Protein AF-A0A4Q0IFR8-F1 (afdb_monomer_lite)

Structure (mmCIF, N/CA/C/O backbone):
data_AF-A0A4Q0IFR8-F1
#
_entry.id   AF-A0A4Q0IFR8-F1
#
loop_
_atom_site.group_PDB
_atom_site.id
_atom_site.type_symbol
_atom_site.label_atom_id
_atom_site.label_alt_id
_atom_site.label_comp_id
_atom_site.label_asym_id
_atom_site.label_entity_id
_atom_site.label_seq_id
_atom_site.pdbx_PDB_ins_code
_atom_site.Cartn_x
_atom_site.Cartn_y
_atom_site.Cartn_z
_atom_site.occupancy
_atom_site.B_iso_or_equiv
_atom_site.auth_seq_id
_atom_site.auth_comp_id
_atom_site.auth_asym_id
_atom_site.auth_atom_id
_atom_site.pdbx_PDB_model_num
ATOM 1 N N . MET A 1 1 ? 0.069 -16.199 46.128 1.00 36.59 1 MET A N 1
ATOM 2 C CA . MET A 1 1 ? -1.003 -16.172 45.113 1.00 36.59 1 MET A CA 1
ATOM 3 C C . MET A 1 1 ? -0.794 -14.918 44.272 1.00 36.59 1 MET A C 1
ATOM 5 O O . MET A 1 1 ? -1.135 -13.836 44.729 1.00 36.59 1 MET A O 1
ATOM 9 N N . LEU A 1 2 ? -0.105 -15.028 43.135 1.00 32.72 2 LEU A N 1
ATOM 10 C CA . LEU A 1 2 ? 0.100 -13.907 42.211 1.00 32.72 2 LEU A CA 1
ATOM 11 C C . LEU A 1 2 ? -1.163 -13.784 41.352 1.00 32.72 2 LEU A C 1
ATOM 13 O O . LEU A 1 2 ? -1.438 -14.667 40.545 1.00 32.72 2 LEU A O 1
ATOM 17 N N . TYR A 1 3 ? -1.950 -12.731 41.569 1.00 38.19 3 TYR A N 1
ATOM 18 C CA . TYR A 1 3 ? -3.030 -12.360 40.660 1.00 38.19 3 TYR A CA 1
ATOM 19 C C . TYR A 1 3 ? -2.395 -11.755 39.408 1.00 38.19 3 TYR A C 1
ATOM 21 O O . TYR A 1 3 ? -1.939 -10.614 39.431 1.00 38.19 3 TYR A O 1
ATOM 29 N N . PHE A 1 4 ? -2.338 -12.523 38.322 1.00 44.69 4 PHE A N 1
ATOM 30 C CA . PHE A 1 4 ? -2.182 -11.928 37.001 1.00 44.69 4 PHE A CA 1
ATOM 31 C C . PHE A 1 4 ? -3.478 -11.180 36.676 1.00 44.69 4 PHE A C 1
ATOM 33 O O . PHE A 1 4 ? -4.570 -11.745 36.699 1.00 44.69 4 PHE A O 1
ATOM 40 N N . CYS A 1 5 ? -3.347 -9.879 36.449 1.00 49.09 5 CYS A N 1
ATOM 41 C CA . CYS A 1 5 ? -4.421 -8.986 36.053 1.00 49.09 5 CYS A CA 1
ATOM 42 C C . CYS A 1 5 ? -4.740 -9.216 34.565 1.00 49.09 5 CYS A C 1
ATOM 44 O O . CYS A 1 5 ? -4.175 -8.550 33.705 1.00 49.09 5 CYS A O 1
ATOM 46 N N . PHE A 1 6 ? -5.617 -10.172 34.254 1.00 56.06 6 PHE A N 1
ATOM 47 C CA . PHE A 1 6 ? -6.198 -10.354 32.914 1.00 56.06 6 PHE A CA 1
ATOM 48 C C . PHE A 1 6 ? -7.409 -9.418 32.719 1.00 56.06 6 PHE A C 1
ATOM 50 O O . PHE A 1 6 ? -8.533 -9.864 32.527 1.00 56.06 6 PHE A O 1
ATOM 57 N N . GLN A 1 7 ? -7.229 -8.104 32.900 1.00 67.69 7 GLN A N 1
ATOM 58 C CA . GLN A 1 7 ? -8.340 -7.135 32.806 1.00 67.69 7 GLN A CA 1
ATOM 59 C C . GLN A 1 7 ? -8.521 -6.550 31.396 1.00 67.69 7 GLN A C 1
ATOM 61 O O . GLN A 1 7 ? -9.572 -5.980 31.117 1.00 67.69 7 GLN A O 1
ATOM 66 N N . ALA A 1 8 ? -7.529 -6.687 30.514 1.00 81.12 8 ALA A N 1
ATOM 67 C CA . ALA A 1 8 ? -7.643 -6.303 29.115 1.00 81.12 8 ALA A CA 1
ATOM 68 C C . ALA A 1 8 ? -6.654 -7.099 28.261 1.00 81.12 8 ALA A C 1
ATOM 70 O O . ALA A 1 8 ? -5.481 -7.226 28.614 1.00 81.12 8 ALA A O 1
ATOM 71 N N . GLU A 1 9 ? -7.127 -7.592 27.126 1.00 85.81 9 GLU A N 1
ATOM 72 C CA . GLU A 1 9 ? -6.347 -8.352 26.159 1.00 85.81 9 GLU A CA 1
ATOM 73 C C . GLU A 1 9 ? -6.569 -7.782 24.759 1.00 85.81 9 GLU A C 1
ATOM 75 O O . GLU A 1 9 ? -7.646 -7.297 24.409 1.00 85.81 9 GLU A O 1
ATOM 80 N N . GLY A 1 10 ? -5.518 -7.811 23.948 1.00 87.38 10 GLY A N 1
ATOM 81 C CA . GLY A 1 10 ? -5.557 -7.380 22.561 1.00 87.38 10 GLY A CA 1
ATOM 82 C C . GLY A 1 10 ? -4.652 -8.264 21.721 1.00 87.38 10 GLY A C 1
ATOM 83 O O . GLY A 1 10 ? -3.609 -8.715 22.194 1.00 87.38 10 GLY A O 1
ATOM 84 N N . GLY A 1 11 ? -5.042 -8.520 20.479 1.00 90.62 11 GLY A N 1
ATOM 85 C CA . GLY A 1 11 ? -4.270 -9.373 19.588 1.00 90.62 11 GLY A CA 1
ATOM 86 C C . GLY A 1 11 ? -4.694 -9.266 18.133 1.00 90.62 11 GLY A C 1
ATOM 87 O O . GLY A 1 11 ? -5.692 -8.632 17.790 1.00 90.62 11 GLY A O 1
ATOM 88 N N . ILE A 1 12 ? -3.909 -9.911 17.277 1.00 92.81 12 ILE A N 1
ATOM 89 C CA . ILE A 1 12 ? -4.206 -10.074 15.858 1.00 92.81 12 ILE A CA 1
ATOM 90 C C . ILE A 1 12 ? -4.583 -11.534 15.638 1.00 92.81 12 ILE A C 1
ATOM 92 O O . ILE A 1 12 ? -3.885 -12.432 16.107 1.00 92.81 12 ILE A O 1
ATOM 96 N N . ARG A 1 13 ? -5.685 -11.762 14.928 1.00 95.19 13 ARG A N 1
ATOM 97 C CA . ARG A 1 13 ? -6.104 -13.086 14.477 1.00 95.19 13 ARG A CA 1
ATOM 98 C C . ARG A 1 13 ? -6.105 -13.120 12.960 1.00 95.19 13 ARG A C 1
ATOM 100 O O . ARG A 1 13 ? -6.830 -12.352 12.331 1.00 95.19 13 ARG A O 1
ATOM 107 N N . ASP A 1 14 ? -5.339 -14.037 12.393 1.00 94.06 14 ASP A N 1
ATOM 108 C CA . ASP A 1 14 ? -5.286 -14.287 10.961 1.00 94.06 14 ASP A CA 1
ATOM 109 C C . ASP A 1 14 ? -6.026 -15.575 10.567 1.00 94.06 14 ASP A C 1
ATOM 111 O O . ASP A 1 14 ? -6.121 -16.539 11.329 1.00 94.06 14 ASP A O 1
ATOM 115 N N . MET A 1 15 ? -6.601 -15.581 9.364 1.00 96.06 15 MET A N 1
ATOM 116 C CA . MET A 1 15 ? -7.214 -16.761 8.759 1.00 96.06 15 MET A CA 1
ATOM 117 C C . MET A 1 15 ? -6.944 -16.773 7.256 1.00 96.06 15 MET A C 1
ATOM 119 O O . MET A 1 15 ? -7.304 -15.831 6.547 1.00 96.06 15 MET A O 1
ATOM 123 N N . LEU A 1 16 ? -6.388 -17.882 6.768 1.00 95.50 16 LEU A N 1
ATOM 124 C CA . LEU A 1 16 ? -6.193 -18.160 5.348 1.00 95.50 16 LEU A CA 1
ATOM 125 C C . LEU A 1 16 ? -7.098 -19.332 4.926 1.00 95.50 16 LEU A C 1
ATOM 127 O O . LEU A 1 16 ? -6.828 -20.472 5.309 1.00 95.50 16 LEU A O 1
ATOM 131 N N . PRO A 1 17 ? -8.181 -19.081 4.170 1.00 93.88 17 PRO A N 1
ATOM 132 C CA . PRO A 1 17 ? -9.006 -20.150 3.615 1.00 93.88 17 PRO A CA 1
ATOM 133 C C . PRO A 1 17 ? -8.204 -21.042 2.655 1.00 93.88 17 PRO A C 1
ATOM 135 O O . PRO A 1 17 ? -7.362 -20.540 1.907 1.00 93.88 17 PRO A O 1
ATOM 138 N N . SER A 1 18 ? -8.494 -22.349 2.629 1.00 90.38 18 SER A N 1
ATOM 139 C CA . SER A 1 18 ? -7.968 -23.248 1.595 1.00 90.38 18 SER A CA 1
ATOM 140 C C . SER A 1 18 ? -8.469 -22.770 0.229 1.00 90.38 18 SER A C 1
ATOM 142 O O . SER A 1 18 ? -9.673 -22.594 0.064 1.00 90.38 18 SER A O 1
ATOM 144 N N . ASP A 1 19 ? -7.558 -22.538 -0.715 1.00 93.06 19 ASP A N 1
ATOM 145 C CA . ASP A 1 19 ? -7.823 -22.029 -2.075 1.00 93.06 19 ASP A CA 1
ATOM 146 C C . ASP A 1 19 ? -8.147 -20.526 -2.190 1.00 93.06 19 ASP A C 1
ATOM 148 O O . ASP A 1 19 ? -8.874 -20.094 -3.085 1.00 93.06 19 ASP A O 1
ATOM 152 N N . SER A 1 20 ? -7.568 -19.696 -1.319 1.00 93.62 20 SER A N 1
ATOM 153 C CA . SER A 1 20 ? -7.666 -18.234 -1.406 1.00 93.62 20 SER A CA 1
ATOM 154 C C . SER A 1 20 ? -6.294 -17.556 -1.365 1.00 93.62 20 SER A C 1
ATOM 156 O O . SER A 1 20 ? -5.383 -18.017 -0.684 1.00 93.62 20 SER A O 1
ATOM 158 N N . TYR A 1 21 ? -6.165 -16.415 -2.050 1.00 93.94 21 TYR A N 1
ATOM 159 C CA . TYR A 1 21 ? -5.037 -15.482 -1.892 1.00 93.94 21 TYR A CA 1
ATOM 160 C C . TYR A 1 21 ? -5.315 -14.387 -0.848 1.00 93.94 21 TYR A C 1
ATOM 162 O O . TYR A 1 21 ? -4.466 -13.534 -0.600 1.00 93.94 21 TYR A O 1
ATOM 170 N N . LEU A 1 22 ? -6.511 -14.389 -0.250 1.00 94.75 22 LEU A N 1
ATOM 171 C CA . LEU A 1 22 ? -6.924 -13.421 0.760 1.00 94.75 22 LEU A CA 1
ATOM 172 C C . LEU A 1 22 ? -6.644 -13.962 2.159 1.00 94.75 22 LEU A C 1
ATOM 174 O O . LEU A 1 22 ? -7.225 -14.969 2.572 1.00 94.75 22 LEU A O 1
ATOM 178 N N . VAL A 1 23 ? -5.805 -13.240 2.897 1.00 94.69 23 VAL A N 1
ATOM 179 C CA . VAL A 1 23 ? -5.615 -13.428 4.335 1.00 94.69 23 VAL A CA 1
ATOM 180 C C . VAL A 1 23 ? -6.560 -12.478 5.061 1.00 94.69 23 VAL A C 1
ATOM 182 O O . VAL A 1 23 ? -6.468 -11.260 4.907 1.00 94.69 23 VAL A O 1
ATOM 185 N N . ASN A 1 24 ? -7.471 -13.025 5.861 1.00 94.75 24 ASN A N 1
ATOM 186 C CA . ASN A 1 24 ? -8.292 -12.217 6.754 1.00 94.75 24 ASN A CA 1
ATOM 187 C C . ASN A 1 24 ? -7.484 -11.889 8.002 1.00 94.75 24 ASN A C 1
ATOM 189 O O . ASN A 1 24 ? -6.964 -12.802 8.635 1.00 94.75 24 ASN A O 1
ATOM 193 N N . ILE A 1 25 ? -7.420 -10.610 8.360 1.00 93.69 25 ILE A N 1
ATOM 194 C CA . ILE A 1 25 ? -6.763 -10.129 9.574 1.00 93.69 25 ILE A CA 1
ATOM 195 C C . ILE A 1 25 ? -7.812 -9.396 10.407 1.00 93.69 25 ILE A C 1
ATOM 197 O O . ILE A 1 25 ? -8.393 -8.409 9.953 1.00 93.69 25 ILE A O 1
ATOM 201 N N . ASP A 1 26 ? -8.050 -9.883 11.620 1.00 93.94 26 ASP A N 1
ATOM 202 C CA . ASP A 1 26 ? -8.915 -9.242 12.604 1.00 93.94 26 ASP A CA 1
ATOM 203 C C . ASP A 1 26 ? -8.066 -8.710 13.768 1.00 93.94 26 ASP A C 1
ATOM 205 O O . ASP A 1 26 ? -7.233 -9.430 14.324 1.00 93.94 26 ASP A O 1
ATOM 209 N N . VAL A 1 27 ? -8.314 -7.464 14.178 1.00 89.88 27 VAL A N 1
ATOM 210 C CA . VAL A 1 27 ? -7.823 -6.932 15.457 1.00 89.88 27 VAL A CA 1
ATOM 211 C C . VAL A 1 27 ? -8.862 -7.261 16.522 1.00 89.88 27 VAL A C 1
ATOM 213 O O . VAL A 1 27 ? -10.006 -6.814 16.440 1.00 89.88 27 VAL A O 1
ATOM 216 N N . VAL A 1 28 ? -8.477 -8.076 17.500 1.00 92.12 28 VAL A N 1
ATOM 217 C CA . VAL A 1 28 ? -9.346 -8.542 18.585 1.00 92.12 28 VAL A CA 1
ATOM 218 C C . VAL A 1 28 ? -8.979 -7.788 19.853 1.00 92.12 28 VAL A C 1
ATOM 220 O O . VAL A 1 28 ? -7.801 -7.664 20.182 1.00 92.12 28 VAL A O 1
ATOM 223 N N . GLN A 1 29 ? -9.984 -7.271 20.553 1.00 88.50 29 GLN A N 1
ATOM 224 C CA . GLN A 1 29 ? -9.819 -6.535 21.802 1.00 88.50 29 GLN A CA 1
ATOM 225 C C . GLN A 1 29 ? -10.877 -6.995 22.806 1.00 88.50 29 GLN A C 1
ATOM 227 O O . GLN A 1 29 ? -12.059 -7.067 22.473 1.00 88.50 29 GLN A O 1
ATOM 232 N N . GLU A 1 30 ? -10.455 -7.264 24.036 1.00 90.75 30 GLU A N 1
ATOM 233 C CA . GLU A 1 30 ? -11.315 -7.597 25.168 1.00 90.75 30 GLU A CA 1
ATOM 234 C C . GLU A 1 30 ? -10.915 -6.727 26.364 1.00 90.75 30 GLU A C 1
ATOM 236 O O . GLU A 1 30 ? -9.735 -6.584 26.667 1.00 90.75 30 GLU A O 1
ATOM 241 N N . GLY A 1 31 ? -11.877 -6.070 27.017 1.00 89.25 31 GLY A N 1
ATOM 242 C CA . GLY A 1 31 ? -11.612 -5.220 28.191 1.00 89.25 31 GLY A CA 1
ATOM 243 C C . GLY A 1 31 ? -10.833 -3.921 27.919 1.00 89.25 31 GLY A C 1
ATOM 244 O O . GLY A 1 31 ? -10.567 -3.153 28.843 1.00 89.25 31 GLY A O 1
ATOM 245 N N . MET A 1 32 ? -10.497 -3.626 26.660 1.00 87.62 32 MET A N 1
ATOM 246 C CA . MET A 1 32 ? -9.626 -2.507 26.288 1.00 87.62 32 MET A CA 1
ATOM 247 C C . MET A 1 32 ? -10.201 -1.122 26.623 1.00 87.62 32 MET A C 1
ATOM 249 O O . MET A 1 32 ? -9.445 -0.174 26.808 1.00 87.62 32 MET A O 1
ATOM 253 N N . GLN A 1 33 ? -11.519 -1.002 26.801 1.00 84.75 33 GLN A N 1
ATOM 254 C CA . GLN A 1 33 ? -12.194 0.217 27.265 1.00 84.75 33 GLN A CA 1
ATOM 255 C C . GLN A 1 33 ? -11.757 0.682 28.666 1.00 84.75 33 GLN A C 1
ATOM 257 O O . GLN A 1 33 ? -12.000 1.829 29.033 1.00 84.75 33 GLN A O 1
ATOM 262 N N . ALA A 1 34 ? -11.134 -0.194 29.465 1.00 87.25 34 ALA A N 1
ATOM 263 C CA . ALA A 1 34 ? -10.544 0.179 30.751 1.00 87.25 34 ALA A CA 1
ATOM 264 C C . ALA A 1 34 ? -9.197 0.914 30.597 1.00 87.25 34 ALA A C 1
ATOM 266 O O . ALA A 1 34 ? -8.719 1.520 31.554 1.00 87.25 34 ALA A O 1
ATOM 267 N N . ILE A 1 35 ? -8.584 0.845 29.410 1.00 87.38 35 ILE A N 1
ATOM 268 C CA . ILE A 1 35 ? -7.246 1.374 29.112 1.00 87.38 35 ILE A CA 1
ATOM 269 C C . ILE A 1 35 ? -7.319 2.483 28.058 1.00 87.38 35 ILE A C 1
ATOM 271 O O . ILE A 1 35 ? -6.695 3.530 28.217 1.00 87.38 35 ILE A O 1
ATOM 275 N N . ILE A 1 36 ? -8.084 2.267 26.988 1.00 85.75 36 ILE A N 1
ATOM 276 C CA . ILE A 1 36 ? -8.278 3.226 25.903 1.00 85.75 36 ILE A CA 1
ATOM 277 C C . ILE A 1 36 ? -9.483 4.113 26.241 1.00 85.75 36 ILE A C 1
ATOM 279 O O . ILE A 1 36 ? -10.585 3.592 26.434 1.00 85.75 36 ILE A O 1
ATOM 283 N N . PRO A 1 37 ? -9.312 5.449 26.290 1.00 88.50 37 PRO A N 1
ATOM 284 C CA . PRO A 1 37 ? -10.425 6.366 26.488 1.00 88.50 37 PRO A CA 1
ATOM 285 C C . PRO A 1 37 ? -11.504 6.166 25.424 1.00 88.50 37 PRO A C 1
ATOM 287 O O . PRO A 1 37 ? -11.202 6.064 24.238 1.00 88.50 37 PRO A O 1
ATOM 290 N N . THR A 1 38 ? -12.775 6.215 25.821 1.00 84.56 38 THR A N 1
ATOM 291 C CA . THR A 1 38 ? -13.916 6.045 24.900 1.00 84.56 38 THR A CA 1
ATOM 292 C C . THR A 1 38 ? -13.999 7.117 23.809 1.00 84.56 38 THR A C 1
ATOM 294 O O . THR A 1 38 ? -14.765 6.968 22.863 1.00 84.56 38 THR A O 1
ATOM 297 N N . SER A 1 39 ? -13.250 8.215 23.942 1.00 89.75 39 SER A N 1
ATOM 298 C CA . SER A 1 39 ? -13.115 9.254 22.919 1.00 89.75 39 SER A CA 1
ATOM 299 C C . SER A 1 39 ? -12.192 8.858 21.762 1.00 89.75 39 SER A C 1
ATOM 301 O O . SER A 1 39 ? -12.258 9.484 20.706 1.00 89.75 39 SER A O 1
ATOM 303 N N . VAL A 1 40 ? -11.336 7.846 21.935 1.00 88.19 40 VAL A N 1
ATOM 304 C CA . VAL A 1 40 ? -10.458 7.335 20.878 1.00 88.19 40 VAL A CA 1
ATOM 305 C C . VAL A 1 40 ? -11.260 6.360 20.020 1.00 88.19 40 VAL A C 1
ATOM 307 O O . VAL A 1 40 ? -11.521 5.228 20.417 1.00 88.19 40 VAL A O 1
ATOM 310 N N . ALA A 1 41 ? -11.674 6.823 18.842 1.00 85.00 41 ALA A N 1
ATOM 311 C CA . ALA A 1 41 ? -12.467 6.046 17.886 1.00 85.00 41 ALA A CA 1
ATOM 312 C C . ALA A 1 41 ? -11.663 5.589 16.655 1.00 85.00 41 ALA A C 1
ATOM 314 O O . ALA A 1 41 ? -12.223 4.989 15.738 1.00 85.00 41 ALA A O 1
ATOM 315 N N . THR A 1 42 ? -10.367 5.900 16.610 1.00 87.12 42 THR A N 1
ATOM 316 C CA . THR A 1 42 ? -9.478 5.610 15.482 1.00 87.12 42 THR A CA 1
ATOM 317 C C . THR A 1 42 ? -8.302 4.751 15.923 1.00 87.12 42 THR A C 1
ATOM 319 O O . THR A 1 42 ? -7.912 4.742 17.090 1.00 87.12 42 THR A O 1
ATOM 322 N N . MET A 1 43 ? -7.741 4.023 14.965 1.00 86.81 43 MET A N 1
ATOM 323 C CA . MET A 1 43 ? -6.517 3.255 15.120 1.00 86.81 43 MET A CA 1
ATOM 324 C C . MET A 1 43 ? -5.659 3.520 13.893 1.00 86.81 43 MET A C 1
ATOM 326 O O . MET A 1 43 ? -6.134 3.352 12.768 1.00 86.81 43 MET A O 1
ATOM 330 N N . ASP A 1 44 ? -4.415 3.914 14.126 1.00 90.81 44 ASP A N 1
ATOM 331 C CA . ASP A 1 44 ? -3.456 4.143 13.055 1.00 90.81 44 ASP A CA 1
ATOM 332 C C . ASP A 1 44 ? -2.773 2.827 12.682 1.00 90.81 44 ASP A C 1
ATOM 334 O O . ASP A 1 44 ? -2.542 1.954 13.523 1.00 90.81 44 ASP A O 1
ATOM 338 N N . MET A 1 45 ? -2.448 2.679 11.401 1.00 91.19 45 MET A N 1
ATOM 339 C CA . MET A 1 45 ? -1.744 1.518 10.876 1.00 91.19 45 MET A CA 1
ATOM 340 C C . MET A 1 45 ? -0.608 1.987 9.980 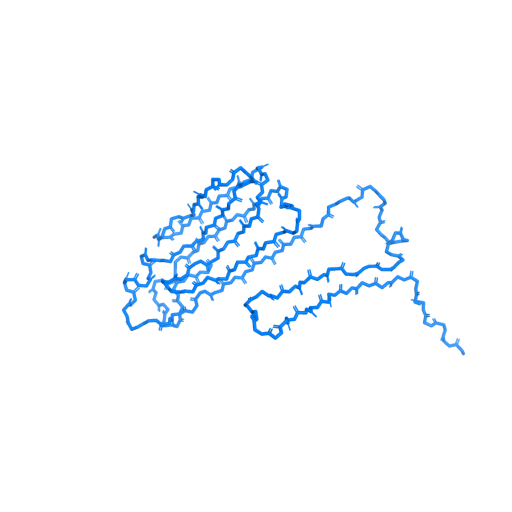1.00 91.19 45 MET A C 1
ATOM 342 O O . MET A 1 45 ? -0.817 2.771 9.059 1.00 91.19 45 MET A O 1
ATOM 346 N N . THR A 1 46 ? 0.582 1.441 10.208 1.00 94.38 46 THR A N 1
ATOM 347 C CA . THR A 1 46 ? 1.725 1.623 9.315 1.00 94.38 46 THR A CA 1
ATOM 348 C C . THR A 1 46 ? 1.990 0.322 8.579 1.00 94.38 46 THR A C 1
ATOM 350 O O . THR A 1 46 ? 2.211 -0.721 9.195 1.00 94.38 46 THR A O 1
ATOM 353 N N . TRP A 1 47 ? 1.993 0.389 7.252 1.00 93.69 47 TRP A N 1
ATOM 354 C CA . TRP A 1 47 ? 2.394 -0.709 6.386 1.00 93.69 47 TRP A CA 1
ATOM 355 C C . TRP A 1 47 ? 3.612 -0.280 5.573 1.00 93.69 47 TRP A C 1
ATOM 357 O O . TRP A 1 47 ? 3.623 0.795 4.986 1.00 93.69 47 TRP A O 1
ATOM 367 N N . SER A 1 48 ? 4.649 -1.115 5.561 1.00 93.81 48 SER A N 1
ATOM 368 C CA . SER A 1 48 ? 5.861 -0.892 4.777 1.00 93.81 48 SER A CA 1
ATOM 369 C C . SER A 1 48 ? 6.214 -2.173 4.037 1.00 93.81 48 SER A C 1
ATOM 371 O O . SER A 1 48 ? 6.187 -3.262 4.620 1.00 93.81 48 SER A O 1
ATOM 373 N N . GLN A 1 49 ? 6.544 -2.051 2.751 1.00 92.50 49 GLN A N 1
ATOM 374 C CA . GLN A 1 49 ? 6.863 -3.189 1.904 1.00 92.50 49 GLN A CA 1
ATOM 375 C C . GLN A 1 49 ? 8.027 -2.873 0.973 1.00 92.50 49 GLN A C 1
ATOM 377 O O . GLN A 1 49 ? 7.934 -2.017 0.106 1.00 92.50 49 GLN A O 1
ATOM 382 N N . LYS A 1 50 ? 9.082 -3.687 1.044 1.00 93.38 50 LYS A N 1
ATOM 383 C CA . LYS A 1 50 ? 10.106 -3.721 -0.004 1.00 93.38 50 LYS A CA 1
ATOM 384 C C . LYS A 1 50 ? 9.667 -4.654 -1.122 1.00 93.38 50 LYS A C 1
ATOM 386 O O . LYS A 1 50 ? 9.504 -5.857 -0.913 1.00 93.38 50 LYS A O 1
ATOM 391 N N . MET A 1 51 ? 9.512 -4.112 -2.321 1.00 92.44 51 MET A N 1
ATOM 392 C CA . MET A 1 51 ? 9.144 -4.879 -3.502 1.00 92.44 51 MET A CA 1
ATOM 393 C C . MET A 1 51 ? 10.349 -5.667 -4.009 1.00 92.44 51 MET A C 1
ATOM 395 O O . MET A 1 51 ? 11.310 -5.084 -4.517 1.00 92.44 51 MET A O 1
ATOM 399 N N . ARG A 1 52 ? 10.304 -6.995 -3.856 1.00 92.12 52 ARG A N 1
ATOM 400 C CA . ARG A 1 52 ? 11.315 -7.894 -4.423 1.00 92.12 52 ARG A CA 1
ATOM 401 C C . ARG A 1 52 ? 11.281 -7.844 -5.943 1.00 92.12 52 ARG A C 1
ATOM 403 O O . ARG A 1 52 ? 10.207 -7.802 -6.534 1.00 92.12 52 ARG A O 1
ATOM 410 N N . ARG A 1 53 ? 12.465 -7.931 -6.537 1.00 92.06 53 ARG A N 1
ATOM 411 C CA . ARG A 1 53 ? 12.656 -8.216 -7.950 1.00 92.06 53 ARG A CA 1
ATOM 412 C C . ARG A 1 53 ? 12.313 -9.680 -8.200 1.00 92.06 53 ARG A C 1
ATOM 414 O O . ARG A 1 53 ? 12.935 -10.568 -7.615 1.00 92.06 53 ARG A O 1
ATOM 421 N N . LEU A 1 54 ? 11.337 -9.917 -9.058 1.00 91.50 54 LEU A N 1
ATOM 422 C CA . LEU A 1 54 ? 10.885 -11.254 -9.435 1.00 91.50 54 LEU A CA 1
ATOM 423 C C . LEU A 1 54 ? 11.206 -11.579 -10.897 1.00 91.50 54 LEU A C 1
ATOM 425 O O . LEU A 1 54 ? 11.225 -12.751 -11.261 1.00 91.50 54 LEU A O 1
ATOM 429 N N . GLU A 1 55 ? 11.553 -10.575 -11.708 1.00 88.62 55 GLU A N 1
ATOM 430 C CA . GLU A 1 55 ? 11.770 -10.746 -13.139 1.00 88.62 55 GLU A CA 1
ATOM 431 C C . GLU A 1 55 ? 13.238 -10.578 -13.553 1.00 88.62 55 GLU A C 1
ATOM 433 O O . GLU A 1 55 ? 14.038 -9.822 -12.981 1.00 88.62 55 GLU A O 1
ATOM 438 N N . ALA A 1 56 ? 13.602 -11.248 -14.650 1.00 88.69 56 ALA A N 1
ATOM 439 C CA . ALA A 1 56 ? 14.910 -11.067 -15.273 1.00 88.69 56 ALA A CA 1
ATOM 440 C C . ALA A 1 56 ? 15.091 -9.621 -15.784 1.00 88.69 56 ALA A C 1
ATOM 442 O O . ALA A 1 56 ? 16.167 -9.036 -15.639 1.00 88.69 56 ALA A O 1
ATOM 443 N N . GLY A 1 57 ? 14.035 -9.017 -16.339 1.00 90.31 57 GLY A N 1
ATOM 444 C CA . GLY A 1 57 ? 14.061 -7.686 -16.947 1.00 90.31 57 GLY A CA 1
ATOM 445 C C . GLY A 1 57 ? 13.722 -6.547 -15.982 1.00 90.31 57 GLY A C 1
ATOM 446 O O . GLY A 1 57 ? 12.587 -6.079 -15.968 1.00 90.31 57 GLY A O 1
ATOM 447 N N . ARG A 1 58 ? 14.723 -6.012 -15.267 1.00 89.06 58 ARG A N 1
ATOM 448 C CA . ARG A 1 58 ? 14.543 -4.926 -14.274 1.00 89.06 58 ARG A CA 1
ATOM 449 C C . ARG A 1 58 ? 13.809 -3.695 -14.816 1.00 89.06 58 ARG A C 1
ATOM 451 O O . ARG A 1 58 ? 12.978 -3.121 -14.124 1.00 89.06 58 ARG A O 1
ATOM 458 N N . VAL A 1 59 ? 14.130 -3.263 -16.037 1.00 89.12 59 VAL A N 1
ATOM 459 C CA . VAL A 1 59 ? 13.561 -2.033 -16.622 1.00 89.12 59 VAL A CA 1
ATOM 460 C C . VAL A 1 59 ? 12.055 -2.167 -16.847 1.00 89.12 59 VAL A C 1
ATOM 462 O O . VAL A 1 59 ? 11.313 -1.227 -16.571 1.00 89.12 59 VAL A O 1
ATOM 465 N N . PHE A 1 60 ? 11.608 -3.326 -17.334 1.00 89.38 60 PHE A N 1
ATOM 466 C CA . PHE A 1 60 ? 10.190 -3.596 -17.567 1.00 89.38 60 PHE A CA 1
ATOM 467 C C . PHE A 1 60 ? 9.444 -3.807 -16.253 1.00 89.38 60 PHE A C 1
ATOM 469 O O . PHE A 1 60 ? 8.399 -3.193 -16.059 1.00 89.38 60 PHE A O 1
ATOM 476 N N . GLU A 1 61 ? 10.020 -4.587 -15.335 1.00 90.88 61 GLU A N 1
ATOM 477 C CA . GLU A 1 61 ? 9.430 -4.829 -14.018 1.00 90.88 61 GLU A CA 1
ATOM 478 C C . GLU A 1 61 ? 9.201 -3.512 -13.274 1.00 90.88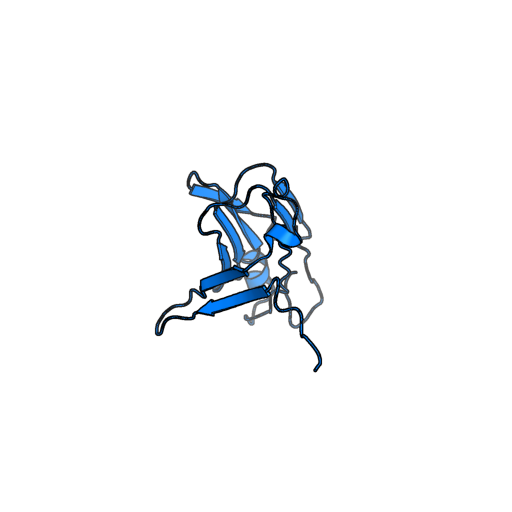 61 GLU A C 1
ATOM 480 O O . GLU A 1 61 ? 8.093 -3.232 -12.820 1.00 90.88 61 GLU A O 1
ATOM 485 N N . LYS A 1 62 ? 10.219 -2.644 -13.251 1.00 89.56 62 LYS A N 1
ATOM 486 C CA . LYS A 1 62 ? 10.138 -1.317 -12.640 1.00 89.56 62 LYS A CA 1
ATOM 487 C C . LYS A 1 62 ? 9.022 -0.463 -13.255 1.00 89.56 62 LYS A C 1
ATOM 489 O O . LYS A 1 62 ? 8.245 0.120 -12.514 1.00 89.56 62 LYS A O 1
ATOM 494 N N . ARG A 1 63 ? 8.928 -0.383 -14.590 1.00 90.31 63 ARG A N 1
ATOM 495 C CA . ARG A 1 63 ? 7.899 0.428 -15.280 1.00 90.31 63 ARG A CA 1
ATOM 496 C C . ARG A 1 63 ? 6.473 -0.069 -15.050 1.00 90.31 63 ARG A C 1
ATOM 498 O O . ARG A 1 63 ? 5.541 0.696 -15.232 1.00 90.31 63 ARG A O 1
ATOM 505 N N . ASN A 1 64 ? 6.317 -1.333 -14.670 1.00 92.25 64 ASN A N 1
ATOM 506 C CA . ASN A 1 64 ? 5.027 -1.948 -14.376 1.00 92.25 64 ASN A CA 1
ATOM 507 C C . ASN A 1 64 ? 4.747 -2.041 -12.866 1.00 92.25 64 ASN A C 1
ATOM 509 O O . ASN A 1 64 ? 3.803 -2.735 -12.469 1.00 92.25 64 ASN A O 1
ATOM 513 N N . SER A 1 65 ? 5.555 -1.356 -12.047 1.00 94.00 65 SER A N 1
ATOM 514 C CA . SER A 1 65 ? 5.514 -1.402 -10.589 1.00 94.00 65 SER A CA 1
ATOM 515 C C . SER A 1 65 ? 5.236 -0.036 -9.970 1.00 94.00 65 SER A C 1
ATOM 517 O O . SER A 1 65 ? 5.984 0.915 -10.194 1.00 94.00 65 SER A O 1
ATOM 519 N N . ALA A 1 66 ? 4.200 0.044 -9.139 1.00 96.00 66 ALA A N 1
ATOM 520 C CA . ALA A 1 66 ? 3.813 1.263 -8.429 1.00 96.00 66 ALA A CA 1
ATOM 521 C C . ALA A 1 66 ? 2.926 0.956 -7.214 1.00 96.00 66 ALA A C 1
ATOM 523 O O . ALA A 1 66 ? 2.428 -0.165 -7.046 1.00 96.00 66 ALA A O 1
ATOM 524 N N . LEU A 1 67 ? 2.741 1.974 -6.371 1.00 97.31 67 LEU A N 1
ATOM 525 C CA . LEU A 1 67 ? 1.736 1.974 -5.317 1.00 97.31 67 LEU A CA 1
ATOM 526 C C . LEU A 1 67 ? 0.425 2.510 -5.902 1.00 97.31 67 LEU A C 1
ATOM 528 O O . LEU A 1 67 ? 0.382 3.642 -6.367 1.00 97.31 67 LEU A O 1
ATOM 532 N N . TYR A 1 68 ? -0.621 1.692 -5.872 1.00 97.81 68 TYR A N 1
ATOM 533 C CA . TYR A 1 68 ? -1.975 2.034 -6.308 1.00 97.81 68 TYR A CA 1
ATOM 534 C C . TYR A 1 68 ? -2.902 2.157 -5.104 1.00 97.81 68 TYR A C 1
ATOM 536 O O . TYR A 1 68 ? -2.699 1.488 -4.087 1.00 97.81 68 TYR A O 1
ATOM 544 N N . TYR A 1 69 ? -3.968 2.931 -5.238 1.00 98.31 69 TYR A N 1
ATOM 545 C CA . TYR A 1 69 ? -5.028 3.024 -4.243 1.00 98.31 69 TYR A CA 1
ATOM 546 C C . TYR A 1 69 ? -6.381 3.258 -4.919 1.00 98.31 69 TYR A C 1
ATOM 548 O O . TYR A 1 69 ? -6.452 3.741 -6.045 1.00 98.31 69 TYR A O 1
ATOM 556 N N . MET A 1 70 ? -7.460 2.870 -4.240 1.00 98.38 70 MET A N 1
ATOM 557 C CA . MET A 1 70 ? -8.826 3.000 -4.758 1.00 98.38 70 MET A CA 1
ATOM 558 C C . MET A 1 70 ? -9.713 3.758 -3.784 1.00 98.38 70 MET A C 1
ATOM 560 O O . MET A 1 70 ? -9.708 3.475 -2.582 1.00 98.38 70 MET A O 1
ATOM 564 N N . TYR A 1 71 ? -10.537 4.648 -4.320 1.00 98.25 71 TYR A N 1
ATOM 565 C CA . TYR A 1 71 ? -11.579 5.368 -3.602 1.00 98.25 71 TYR A CA 1
ATOM 566 C C . TYR A 1 71 ? -12.882 4.544 -3.497 1.00 98.25 71 TYR A C 1
ATOM 568 O O . TYR A 1 71 ? -13.104 3.607 -4.265 1.00 98.25 71 TYR A O 1
ATOM 576 N N . PRO A 1 72 ? -13.780 4.835 -2.536 1.00 97.81 72 PRO A N 1
ATOM 577 C CA . PRO A 1 72 ? -15.030 4.090 -2.359 1.00 97.81 72 PRO A CA 1
ATOM 578 C C . PRO A 1 72 ? -16.003 4.118 -3.548 1.00 97.81 72 PRO A C 1
ATOM 580 O O . PRO A 1 72 ? -16.884 3.262 -3.609 1.00 97.81 72 PRO A O 1
ATOM 583 N N . ASP A 1 73 ? -15.882 5.091 -4.448 1.00 97.00 73 ASP A N 1
ATOM 584 C CA . ASP A 1 73 ? -16.654 5.196 -5.695 1.00 97.00 73 ASP A CA 1
ATOM 585 C C . ASP A 1 73 ? -16.107 4.307 -6.827 1.00 97.00 73 ASP A C 1
ATOM 587 O O . ASP A 1 73 ? -16.795 4.100 -7.826 1.00 97.00 73 ASP A O 1
ATOM 591 N N . GLY A 1 74 ? -14.931 3.704 -6.628 1.00 97.31 74 GLY A N 1
ATOM 592 C CA . GLY A 1 74 ? -14.285 2.795 -7.568 1.00 97.31 74 GLY A CA 1
ATOM 593 C C . GLY A 1 74 ? -13.168 3.432 -8.387 1.00 97.31 74 GLY A C 1
ATOM 594 O O . GLY A 1 74 ? -12.502 2.698 -9.121 1.00 97.31 74 GLY A O 1
ATOM 595 N N . ASP A 1 75 ? -12.925 4.737 -8.242 1.00 98.19 75 ASP A N 1
ATOM 596 C CA . ASP A 1 75 ? -11.819 5.404 -8.922 1.00 98.19 75 ASP A CA 1
ATOM 597 C C . ASP A 1 75 ? -10.479 4.905 -8.370 1.00 98.19 75 ASP A C 1
ATOM 599 O O . ASP A 1 75 ? -10.316 4.679 -7.166 1.00 98.19 75 ASP A O 1
ATOM 603 N N . VAL A 1 76 ? -9.521 4.686 -9.270 1.00 98.19 76 VAL A N 1
ATOM 604 C CA . VAL A 1 76 ? -8.188 4.159 -8.956 1.00 98.19 76 VAL A CA 1
ATOM 605 C C . VAL A 1 76 ? -7.149 5.158 -9.416 1.00 98.19 76 VAL A C 1
ATOM 607 O O . VAL A 1 76 ? -7.188 5.602 -10.561 1.00 98.19 76 VAL A O 1
ATOM 610 N N . ASP A 1 77 ? -6.197 5.438 -8.538 1.00 98.31 77 ASP A N 1
ATOM 611 C CA . ASP A 1 77 ? -5.058 6.302 -8.818 1.00 98.31 77 ASP A CA 1
ATOM 612 C C . ASP A 1 77 ? -3.771 5.654 -8.275 1.00 98.31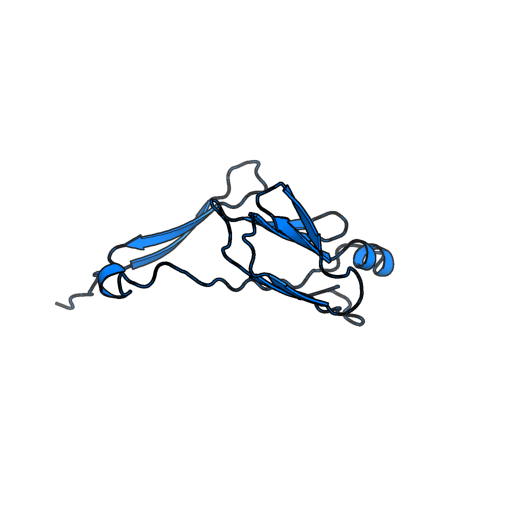 77 ASP A C 1
ATOM 614 O O . ASP A 1 77 ? -3.805 4.593 -7.628 1.00 98.31 77 ASP A O 1
ATOM 618 N N . ASN A 1 78 ? -2.616 6.231 -8.594 1.00 97.88 78 ASN A N 1
ATOM 619 C CA . ASN A 1 78 ? -1.321 5.697 -8.216 1.00 97.88 78 ASN A CA 1
ATOM 620 C C . ASN A 1 78 ? -0.246 6.759 -8.039 1.00 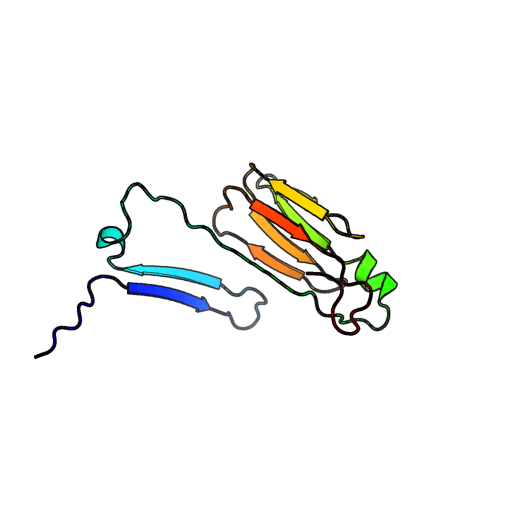97.88 78 ASN A C 1
ATOM 622 O O . ASN A 1 78 ? -0.244 7.798 -8.684 1.00 97.88 78 ASN A O 1
ATOM 626 N N . LEU A 1 79 ? 0.735 6.420 -7.206 1.00 97.75 79 LEU A N 1
ATOM 627 C CA . LEU A 1 79 ? 2.016 7.113 -7.199 1.00 97.75 79 LEU A CA 1
ATOM 628 C C . LEU A 1 79 ? 2.784 6.748 -8.476 1.00 97.75 79 LEU A C 1
ATOM 630 O O . LEU A 1 79 ? 2.614 5.657 -9.035 1.00 97.75 79 LEU A O 1
ATOM 634 N N . SER A 1 80 ? 3.680 7.630 -8.899 1.00 95.56 80 SER A N 1
ATOM 635 C CA . SER A 1 80 ? 4.526 7.479 -10.079 1.00 95.56 80 SER A CA 1
ATOM 636 C C . SER A 1 80 ? 5.224 6.112 -10.141 1.00 95.56 80 SER A C 1
ATOM 638 O O . SER A 1 80 ? 5.876 5.641 -9.200 1.00 95.56 80 SER A O 1
ATOM 640 N N . GLU A 1 81 ? 5.195 5.477 -11.314 1.00 93.25 81 GLU A N 1
ATOM 641 C CA . GLU A 1 81 ? 5.947 4.250 -11.599 1.00 93.25 81 GLU A CA 1
ATOM 642 C C . GLU A 1 81 ? 7.466 4.501 -11.609 1.00 93.25 81 GLU A C 1
ATOM 644 O O . GLU A 1 81 ? 8.269 3.568 -11.513 1.00 93.25 81 GLU A O 1
ATOM 649 N N . SER A 1 82 ? 7.904 5.763 -11.661 1.00 91.19 82 SER A N 1
ATOM 650 C CA . SER A 1 82 ? 9.315 6.142 -11.767 1.00 91.19 82 SER A CA 1
ATOM 651 C C . SER A 1 82 ? 9.750 7.173 -10.730 1.00 91.19 82 SER A C 1
ATOM 653 O O . SER A 1 82 ? 9.025 8.120 -10.448 1.00 91.19 82 SER A O 1
ATOM 655 N N . GLY A 1 83 ? 10.969 7.018 -10.206 1.00 92.25 83 GLY A N 1
ATOM 656 C CA . GLY A 1 83 ? 11.459 7.895 -9.151 1.00 92.25 83 GLY A CA 1
ATOM 657 C C . GLY A 1 83 ? 10.709 7.717 -7.834 1.00 92.25 83 GLY A C 1
ATOM 658 O O . GLY A 1 83 ? 10.014 6.715 -7.626 1.00 92.25 83 GLY A O 1
ATOM 659 N N . ASP A 1 84 ? 10.923 8.698 -6.966 1.00 96.62 84 ASP A N 1
ATOM 660 C CA . ASP A 1 84 ? 10.302 8.790 -5.654 1.00 96.62 84 ASP A CA 1
ATOM 661 C C . ASP A 1 84 ? 9.041 9.641 -5.769 1.00 96.62 84 ASP A C 1
ATOM 663 O O . ASP A 1 84 ? 9.001 10.581 -6.567 1.00 96.62 84 ASP A O 1
ATOM 667 N N . ASP A 1 85 ? 8.031 9.304 -4.979 1.00 98.12 85 ASP A N 1
ATOM 668 C CA . ASP A 1 85 ? 6.750 9.997 -4.995 1.00 98.12 85 ASP A CA 1
ATOM 669 C C . ASP A 1 85 ? 6.036 9.856 -3.649 1.00 98.12 85 ASP A C 1
ATOM 671 O O . ASP A 1 85 ? 6.294 8.907 -2.898 1.00 98.12 85 ASP A O 1
ATOM 675 N N . SER A 1 86 ? 5.148 10.793 -3.340 1.00 98.25 86 SER A N 1
ATOM 676 C CA . SER A 1 86 ? 4.403 10.828 -2.084 1.00 98.25 86 SER A CA 1
ATOM 677 C C . SER A 1 86 ? 3.097 11.590 -2.231 1.00 98.25 86 SER A C 1
ATOM 679 O O . SER A 1 86 ? 3.081 12.644 -2.858 1.00 98.25 86 SER A O 1
ATOM 681 N N . GLU A 1 87 ? 2.050 11.110 -1.569 1.00 98.25 87 GLU A N 1
ATOM 682 C CA . GLU A 1 87 ? 0.721 11.717 -1.588 1.00 98.25 87 GLU A CA 1
ATOM 683 C C . GLU A 1 87 ? 0.078 11.693 -0.195 1.00 98.25 87 GLU A C 1
ATOM 685 O O . GLU A 1 87 ? 0.060 10.656 0.478 1.00 98.25 87 GLU A O 1
ATOM 690 N N . ASP A 1 88 ? -0.497 12.832 0.197 1.00 98.31 88 ASP A N 1
ATOM 691 C CA . ASP A 1 88 ? -1.262 13.005 1.434 1.00 98.31 88 ASP A CA 1
ATOM 692 C C . ASP A 1 88 ? -2.761 12.997 1.114 1.00 98.31 88 ASP A C 1
ATOM 694 O O . ASP A 1 88 ? -3.348 13.978 0.643 1.00 98.31 88 ASP A O 1
ATOM 698 N N . ILE A 1 89 ? -3.417 11.873 1.384 1.00 97.94 89 ILE A N 1
ATOM 699 C CA . ILE A 1 89 ? -4.807 11.639 1.002 1.00 97.94 89 ILE A CA 1
ATOM 700 C C . ILE A 1 89 ? -5.715 11.858 2.207 1.00 97.94 89 ILE A C 1
ATOM 702 O O . ILE A 1 89 ? -5.744 11.069 3.149 1.00 97.94 89 ILE A O 1
ATOM 706 N N . THR A 1 90 ? -6.542 12.900 2.139 1.00 97.50 90 THR A N 1
ATOM 707 C CA . THR A 1 90 ? -7.548 13.230 3.170 1.00 97.50 90 THR A CA 1
ATOM 708 C C . THR A 1 90 ? -8.918 12.590 2.922 1.00 97.50 90 THR A C 1
ATOM 710 O O . THR A 1 90 ? -9.838 12.728 3.730 1.00 97.50 90 THR A O 1
ATOM 713 N N . GLN A 1 91 ? -9.067 11.900 1.792 1.00 97.44 91 GLN A N 1
ATOM 714 C CA . GLN A 1 91 ? -10.285 11.199 1.406 1.00 97.44 91 GLN A CA 1
ATOM 715 C C . GLN A 1 91 ? -10.251 9.741 1.871 1.00 97.44 91 GLN A C 1
ATOM 717 O O . GLN A 1 91 ?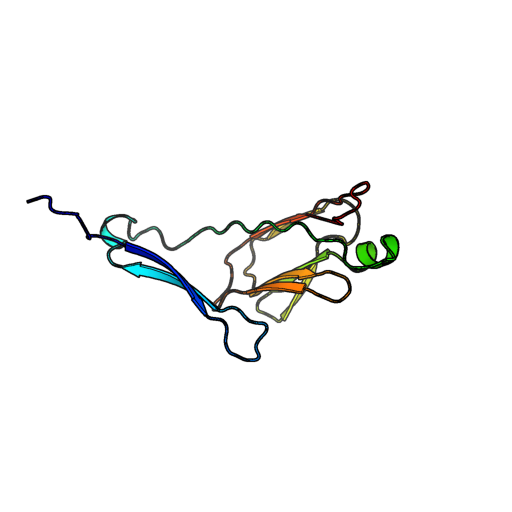 -9.194 9.156 2.105 1.00 97.44 91 GLN A O 1
ATOM 722 N N . ARG A 1 92 ? -11.433 9.124 1.964 1.00 97.75 92 ARG A N 1
ATOM 723 C CA . ARG A 1 92 ? -11.537 7.705 2.313 1.00 97.75 92 ARG A CA 1
ATOM 724 C C . ARG A 1 92 ? -10.950 6.838 1.207 1.00 97.75 92 ARG A C 1
ATOM 726 O O . ARG A 1 92 ? -11.179 7.118 0.038 1.00 97.75 92 ARG A O 1
ATOM 733 N N . LEU A 1 93 ? -10.305 5.737 1.585 1.00 98.12 93 LEU A N 1
ATOM 734 C CA . LEU A 1 93 ? -9.776 4.740 0.650 1.00 98.12 93 LEU A CA 1
ATOM 735 C C . LEU A 1 93 ? -10.375 3.364 0.920 1.00 98.12 93 LEU A C 1
ATOM 737 O O . LEU A 1 93 ? -10.568 2.968 2.072 1.00 98.12 93 LEU A O 1
ATOM 741 N N . LYS A 1 94 ? -10.637 2.607 -0.143 1.00 97.94 94 LYS A N 1
ATOM 742 C CA . LYS A 1 94 ? -11.101 1.224 -0.055 1.00 97.94 94 LYS A CA 1
ATOM 743 C C . LYS A 1 94 ? -9.940 0.253 0.152 1.00 97.94 94 LYS A C 1
ATOM 745 O O . LYS A 1 94 ? -10.014 -0.631 1.011 1.00 97.94 94 LYS A O 1
ATOM 750 N N . TRP A 1 95 ? -8.873 0.430 -0.621 1.00 97.75 95 TRP A N 1
ATOM 751 C CA . TRP A 1 95 ? -7.647 -0.355 -0.525 1.00 97.75 95 TRP A CA 1
ATOM 752 C C . TRP A 1 95 ? -6.428 0.446 -0.981 1.00 97.75 95 TRP A C 1
ATOM 754 O O . TRP A 1 95 ? -6.551 1.424 -1.717 1.00 97.75 95 TRP A O 1
ATOM 764 N N . VAL A 1 96 ? -5.259 -0.023 -0.554 1.00 97.75 96 VAL A N 1
ATOM 765 C CA . VAL A 1 96 ? -3.934 0.390 -1.032 1.00 97.75 96 VAL A CA 1
ATOM 766 C C . VAL A 1 96 ? -3.172 -0.857 -1.491 1.00 97.75 96 VAL A C 1
ATOM 768 O O . VAL A 1 96 ? -3.380 -1.946 -0.954 1.00 97.75 96 VAL A O 1
ATOM 771 N N . SER A 1 97 ? -2.334 -0.745 -2.518 1.00 96.88 97 SER A N 1
ATOM 772 C CA . SER A 1 97 ? -1.669 -1.887 -3.148 1.00 96.88 97 SER A CA 1
ATOM 773 C C . SER A 1 97 ? -0.259 -1.552 -3.597 1.00 96.88 97 SER A C 1
ATOM 775 O O . SER A 1 97 ? -0.057 -0.620 -4.365 1.00 96.88 97 SER A O 1
ATOM 777 N N . CYS A 1 98 ? 0.698 -2.408 -3.260 1.00 95.56 98 CYS A N 1
ATOM 778 C CA . CYS A 1 98 ? 2.002 -2.435 -3.911 1.00 95.56 98 CYS A CA 1
ATOM 779 C C . CYS A 1 98 ? 1.933 -3.427 -5.078 1.00 95.56 98 CYS A C 1
ATOM 781 O O . CYS A 1 98 ? 1.981 -4.645 -4.873 1.00 95.56 98 CYS A O 1
ATOM 783 N N . LYS A 1 99 ? 1.794 -2.910 -6.301 1.00 94.88 99 LYS A N 1
ATOM 784 C CA . LYS A 1 99 ? 1.709 -3.709 -7.528 1.00 94.88 99 LYS A CA 1
ATOM 785 C C . LYS A 1 99 ? 3.091 -3.878 -8.141 1.00 94.88 99 LYS A C 1
ATOM 787 O O . LYS A 1 99 ? 3.752 -2.884 -8.412 1.00 94.88 99 LYS A O 1
ATOM 792 N N . ASN A 1 100 ? 3.478 -5.120 -8.406 1.00 92.19 100 ASN A N 1
ATOM 793 C CA . ASN A 1 100 ? 4.583 -5.510 -9.282 1.00 92.19 100 ASN A CA 1
ATOM 794 C C . ASN A 1 100 ? 4.030 -5.929 -10.671 1.00 92.19 100 ASN A C 1
ATOM 796 O O . ASN A 1 100 ? 2.824 -5.865 -10.914 1.00 92.19 100 ASN A O 1
ATOM 800 N N . GLN A 1 101 ? 4.878 -6.370 -11.603 1.00 90.88 101 GLN A N 1
ATOM 801 C CA . GLN A 1 101 ? 4.487 -6.697 -12.979 1.00 90.88 101 GLN A CA 1
ATOM 802 C C . GLN A 1 101 ? 3.373 -7.756 -13.071 1.00 90.88 101 GLN A C 1
ATOM 804 O O . GLN A 1 101 ? 2.466 -7.602 -13.887 1.00 90.88 101 GLN A O 1
ATOM 809 N N . PHE A 1 102 ? 3.423 -8.800 -12.237 1.00 90.94 102 PHE A N 1
ATOM 810 C CA . PHE A 1 102 ? 2.454 -9.910 -12.263 1.00 90.94 102 PHE A CA 1
ATOM 811 C C . PHE A 1 102 ? 1.761 -10.181 -10.925 1.00 90.94 102 PHE A C 1
ATOM 813 O O . PHE A 1 102 ? 0.810 -10.956 -10.872 1.00 90.94 102 PHE A O 1
ATOM 820 N N . PHE A 1 103 ? 2.227 -9.554 -9.847 1.00 92.00 103 PHE A N 1
ATOM 821 C CA . PHE A 1 103 ? 1.736 -9.790 -8.493 1.00 92.00 103 PHE A CA 1
ATOM 822 C C . PHE A 1 103 ? 1.430 -8.468 -7.813 1.00 92.00 103 PHE A C 1
ATOM 824 O O . PHE A 1 103 ? 2.126 -7.483 -8.042 1.00 92.00 103 PHE A O 1
ATOM 831 N N . SER A 1 104 ? 0.455 -8.476 -6.914 1.00 94.12 104 SER A N 1
ATOM 832 C CA . SER A 1 104 ? 0.145 -7.335 -6.059 1.00 94.12 104 SER A CA 1
ATOM 833 C C . SER A 1 104 ? 0.001 -7.802 -4.623 1.00 94.12 104 SER A C 1
ATOM 835 O O . SER A 1 104 ? -0.602 -8.842 -4.362 1.00 94.12 104 SER A O 1
ATOM 837 N N . ALA A 1 105 ? 0.525 -7.010 -3.696 1.00 94.81 105 ALA A N 1
ATOM 838 C CA . ALA A 1 105 ? 0.131 -7.083 -2.299 1.00 94.81 105 ALA A CA 1
ATOM 839 C C . ALA A 1 105 ? -0.898 -5.981 -2.065 1.00 94.81 105 ALA A C 1
ATOM 841 O O . ALA A 1 105 ? -0.592 -4.814 -2.295 1.00 94.81 105 ALA A O 1
ATOM 842 N N . VAL A 1 106 ? -2.108 -6.353 -1.654 1.00 96.56 106 VAL A N 1
ATOM 843 C CA . VAL A 1 106 ? -3.221 -5.418 -1.462 1.00 96.56 106 VAL A CA 1
ATOM 844 C C . VAL A 1 106 ? -3.628 -5.441 0.001 1.00 96.56 106 VAL A C 1
ATOM 846 O O . VAL A 1 106 ? -3.938 -6.500 0.545 1.00 96.56 106 VAL A O 1
ATOM 849 N N . LEU A 1 107 ? -3.665 -4.269 0.621 1.00 95.88 107 LEU A N 1
ATOM 850 C CA . LEU A 1 107 ? -4.236 -4.063 1.939 1.00 95.88 107 LEU A CA 1
ATOM 851 C C . LEU A 1 107 ? -5.614 -3.416 1.780 1.00 95.88 107 LEU A C 1
ATOM 853 O O . LEU A 1 107 ? -5.749 -2.313 1.249 1.00 95.88 107 LEU A O 1
ATOM 857 N N . MET A 1 108 ? -6.649 -4.113 2.244 1.00 95.69 108 MET A N 1
ATOM 858 C CA . MET A 1 108 ? -8.044 -3.707 2.084 1.00 95.69 108 MET A CA 1
ATOM 859 C C . MET A 1 108 ? -8.743 -3.624 3.437 1.00 95.69 108 MET A C 1
ATOM 861 O O . MET A 1 108 ? -8.663 -4.548 4.246 1.00 95.69 108 MET A O 1
ATOM 865 N N . SER A 1 109 ? -9.481 -2.538 3.660 1.00 92.50 109 SER A N 1
ATOM 866 C CA . SER A 1 109 ? -10.342 -2.405 4.835 1.00 92.50 109 SER A CA 1
ATOM 867 C C . SER A 1 109 ? -11.715 -3.026 4.566 1.00 92.50 109 SER A C 1
ATOM 869 O O . SER A 1 109 ? -12.311 -2.821 3.504 1.00 92.50 109 SER A O 1
ATOM 871 N N . ARG A 1 110 ? -12.272 -3.743 5.556 1.00 91.94 110 ARG A N 1
ATOM 872 C CA . ARG A 1 110 ? -13.673 -4.212 5.502 1.00 91.94 110 ARG A CA 1
ATOM 873 C C . ARG A 1 110 ? -14.639 -3.028 5.357 1.00 91.94 110 ARG A C 1
ATOM 875 O O . ARG A 1 110 ? -15.616 -3.119 4.616 1.00 91.94 110 ARG A O 1
ATOM 882 N N . GLY A 1 111 ? -14.336 -1.919 6.035 1.00 93.44 111 GLY A N 1
ATOM 883 C CA . GLY A 1 111 ? -14.997 -0.628 5.866 1.00 93.44 111 GLY A CA 1
ATOM 884 C C . GLY A 1 111 ? -14.280 0.202 4.805 1.00 93.44 111 GLY A C 1
ATOM 885 O O . GLY A 1 111 ? -14.355 -0.121 3.620 1.00 93.44 111 GLY A O 1
ATOM 886 N N . ASN A 1 112 ? -13.596 1.253 5.257 1.00 95.88 112 ASN A N 1
ATOM 887 C CA . ASN A 1 112 ? -12.674 2.088 4.488 1.00 95.88 112 ASN A CA 1
ATOM 888 C C . ASN A 1 112 ? -11.558 2.586 5.423 1.00 95.88 112 ASN A C 1
ATOM 890 O O . ASN A 1 112 ? -11.760 2.650 6.638 1.00 95.88 112 ASN A O 1
ATOM 894 N N . PHE A 1 113 ? -10.417 2.974 4.866 1.00 96.50 113 PHE A N 1
ATOM 895 C CA . PHE A 1 113 ? -9.457 3.841 5.548 1.00 96.50 113 PHE A CA 1
ATOM 896 C C . PHE A 1 113 ? -9.995 5.275 5.554 1.00 96.50 113 PHE A C 1
ATOM 898 O O . PHE A 1 113 ? -10.676 5.681 4.611 1.00 96.50 113 PHE A O 1
ATOM 905 N N . ALA A 1 114 ? -9.745 6.026 6.628 1.00 96.31 114 ALA A N 1
ATOM 906 C CA . ALA A 1 114 ? -10.240 7.398 6.759 1.00 96.31 114 ALA A CA 1
ATOM 907 C C . ALA A 1 114 ? -9.422 8.402 5.932 1.00 96.31 114 ALA A C 1
ATOM 909 O O . ALA A 1 114 ? -10.003 9.319 5.361 1.00 96.31 114 ALA A O 1
ATOM 910 N N . ALA A 1 115 ? -8.109 8.191 5.892 1.00 96.44 115 ALA A N 1
ATOM 911 C CA . ALA A 1 115 ? -7.084 8.969 5.208 1.00 96.44 115 ALA A CA 1
ATOM 912 C C . ALA A 1 115 ? -5.839 8.074 5.052 1.00 96.44 115 ALA A C 1
ATOM 914 O O . ALA A 1 115 ? -5.790 6.990 5.650 1.00 96.44 115 ALA A O 1
ATOM 915 N N . ALA A 1 116 ? -4.848 8.508 4.278 1.00 97.56 116 ALA A N 1
ATOM 916 C CA . ALA A 1 116 ? -3.557 7.834 4.180 1.00 97.56 116 ALA A CA 1
ATOM 917 C C . ALA A 1 116 ? -2.434 8.814 3.824 1.00 97.56 116 ALA A C 1
ATOM 919 O O . ALA A 1 116 ? -2.636 9.718 3.022 1.00 97.56 116 ALA A O 1
ATOM 920 N N . GLU A 1 117 ? -1.249 8.566 4.374 1.00 98.19 117 GLU A N 1
ATOM 921 C CA . GLU A 1 117 ? 0.012 9.159 3.924 1.00 98.19 117 GLU A CA 1
ATOM 922 C C . GLU A 1 117 ? 0.768 8.066 3.168 1.00 98.19 117 GLU A C 1
ATOM 924 O O . GLU A 1 117 ? 1.117 7.025 3.738 1.00 98.19 117 GLU A O 1
ATOM 929 N N . LEU A 1 118 ? 0.949 8.251 1.863 1.00 98.19 118 LEU A N 1
ATOM 930 C CA . LEU A 1 118 ? 1.557 7.260 0.983 1.00 98.19 118 LEU A CA 1
ATOM 931 C C . LEU A 1 118 ? 2.897 7.783 0.484 1.00 98.19 118 LEU A C 1
ATOM 933 O O . LEU A 1 118 ? 3.017 8.932 0.074 1.00 98.19 118 LEU A O 1
ATOM 937 N N . SER A 1 119 ? 3.912 6.925 0.481 1.00 98.06 119 SER A N 1
ATOM 938 C CA . SER A 1 119 ? 5.211 7.236 -0.110 1.00 98.06 119 SER A CA 1
ATOM 939 C C . SER A 1 119 ? 5.767 6.016 -0.824 1.00 98.06 119 SER A C 1
ATOM 941 O O . SER A 1 119 ? 5.497 4.877 -0.442 1.00 98.06 119 SER A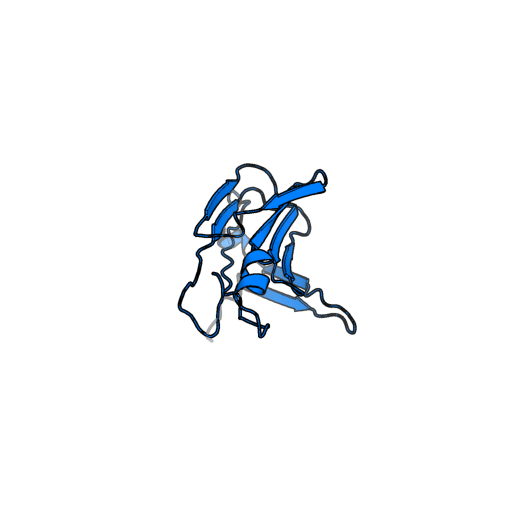 O 1
ATOM 943 N N . SER A 1 120 ? 6.524 6.263 -1.888 1.00 97.00 120 SER A N 1
ATOM 944 C CA . SER A 1 120 ? 7.294 5.235 -2.571 1.00 97.00 120 SER A CA 1
ATOM 945 C C . SER A 1 120 ? 8.662 5.776 -2.960 1.00 97.00 120 SER A C 1
ATOM 947 O O . SER A 1 120 ? 8.791 6.928 -3.377 1.00 97.00 120 SER A O 1
ATOM 949 N N . SER A 1 121 ? 9.696 4.948 -2.830 1.00 96.19 121 SER A N 1
ATOM 950 C CA . SER A 1 121 ? 11.055 5.306 -3.246 1.00 96.19 121 SER A CA 1
ATOM 951 C C . SER A 1 121 ? 11.654 4.258 -4.167 1.00 96.19 121 SER A C 1
ATOM 953 O O . SER A 1 121 ? 11.531 3.049 -3.949 1.00 96.19 121 SER A O 1
ATOM 955 N N . GLU A 1 122 ? 12.349 4.714 -5.203 1.00 93.25 122 GLU A N 1
ATOM 956 C CA . GLU A 1 122 ? 12.991 3.838 -6.169 1.00 93.25 122 GLU A CA 1
ATOM 957 C C . GLU A 1 122 ? 14.358 3.342 -5.679 1.00 93.25 122 GLU A C 1
ATOM 959 O O . GLU A 1 122 ? 15.258 4.114 -5.355 1.00 93.25 122 GLU A O 1
ATOM 964 N N . LEU A 1 123 ? 14.578 2.027 -5.735 1.00 92.88 123 LEU A N 1
ATOM 965 C CA . LEU A 1 123 ? 15.837 1.405 -5.324 1.00 92.88 123 LEU A CA 1
ATOM 966 C C . LEU A 1 123 ? 16.747 1.136 -6.531 1.00 92.88 123 LEU A C 1
ATOM 968 O O . LEU A 1 123 ? 16.969 -0.014 -6.898 1.00 92.88 123 LEU A O 1
ATOM 972 N N . LYS A 1 124 ? 17.276 2.184 -7.174 1.00 85.50 124 LYS A N 1
ATOM 973 C CA . LYS A 1 124 ? 17.978 2.117 -8.482 1.00 85.50 124 LYS A CA 1
ATOM 974 C C . LYS A 1 124 ? 19.040 1.012 -8.591 1.00 85.50 124 LYS A C 1
ATOM 976 O O . LYS A 1 124 ? 18.952 0.187 -9.503 1.00 85.50 124 LYS A O 1
ATOM 981 N N . ASP A 1 125 ? 19.944 0.929 -7.618 1.00 85.88 125 ASP A N 1
ATOM 982 C CA . ASP A 1 125 ? 21.124 0.051 -7.661 1.00 85.88 125 ASP A CA 1
ATOM 983 C C . ASP A 1 125 ? 20.997 -1.209 -6.787 1.00 85.88 125 ASP A C 1
ATOM 985 O O . ASP A 1 125 ? 21.991 -1.842 -6.432 1.00 85.88 125 ASP A O 1
ATOM 989 N N . ASN A 1 126 ? 19.772 -1.595 -6.417 1.00 91.00 126 ASN A N 1
ATOM 990 C CA . ASN A 1 126 ? 19.547 -2.779 -5.594 1.00 91.00 126 ASN A CA 1
ATOM 991 C C . ASN A 1 126 ? 19.301 -4.036 -6.460 1.00 91.00 126 ASN A C 1
ATOM 993 O O . ASN A 1 126 ? 18.340 -4.053 -7.232 1.00 91.00 126 ASN A O 1
ATOM 997 N N . PRO A 1 127 ? 20.104 -5.111 -6.343 1.00 90.81 127 PRO A N 1
ATOM 998 C CA . PRO A 1 127 ? 19.942 -6.302 -7.182 1.00 90.81 127 PRO A CA 1
ATOM 999 C C . PRO A 1 127 ? 18.632 -7.064 -6.924 1.00 90.81 127 PRO A C 1
ATOM 1001 O O . PRO A 1 127 ? 18.081 -7.640 -7.867 1.00 90.81 127 PRO A O 1
ATOM 1004 N N . ASP A 1 128 ? 18.120 -7.001 -5.693 1.00 93.69 128 ASP A N 1
ATOM 1005 C CA . ASP A 1 128 ? 17.053 -7.862 -5.172 1.00 93.69 128 ASP A CA 1
ATOM 1006 C C . ASP A 1 128 ? 15.709 -7.146 -5.016 1.00 93.69 128 ASP A C 1
ATOM 1008 O O . ASP A 1 128 ? 14.678 -7.799 -4.871 1.00 93.69 128 ASP A O 1
ATOM 1012 N N . PHE A 1 129 ? 15.702 -5.812 -5.032 1.00 93.69 129 PHE A N 1
ATOM 1013 C CA . PHE A 1 129 ? 14.509 -4.996 -4.806 1.00 93.69 129 PHE A CA 1
ATOM 1014 C C . PHE A 1 129 ? 14.390 -3.869 -5.834 1.00 93.69 129 PHE A C 1
ATOM 1016 O O . PHE A 1 129 ? 15.393 -3.386 -6.365 1.00 93.69 129 PHE A O 1
ATOM 1023 N N . ILE A 1 130 ? 13.155 -3.451 -6.114 1.00 92.62 130 ILE A N 1
ATOM 1024 C CA . ILE A 1 130 ? 12.845 -2.420 -7.120 1.00 92.62 130 ILE A CA 1
ATOM 1025 C C . ILE A 1 130 ? 12.353 -1.106 -6.499 1.00 92.62 130 ILE A C 1
ATOM 1027 O O . ILE A 1 130 ? 12.776 -0.037 -6.938 1.00 92.62 130 ILE A O 1
ATOM 1031 N N . LYS A 1 131 ? 11.508 -1.182 -5.464 1.00 93.12 131 LYS A N 1
ATOM 1032 C CA . LYS A 1 131 ? 10.900 -0.045 -4.756 1.00 93.12 131 LYS A CA 1
ATOM 1033 C C . LYS A 1 131 ? 10.647 -0.398 -3.286 1.00 93.12 131 LYS A C 1
ATOM 1035 O O . LYS A 1 131 ? 10.640 -1.586 -2.939 1.00 93.12 131 LYS A O 1
ATOM 1040 N N . GLN A 1 132 ? 10.442 0.610 -2.446 1.00 92.38 132 GLN A N 1
ATOM 1041 C CA . GLN A 1 132 ? 9.963 0.473 -1.066 1.00 92.38 132 GLN A CA 1
ATOM 1042 C C . GLN A 1 132 ? 8.930 1.539 -0.726 1.00 92.38 132 GLN A C 1
ATOM 1044 O O . GLN A 1 132 ? 8.925 2.558 -1.456 1.00 92.38 132 GLN A O 1
#

Sequence (132 aa):
MLYFCFQAEGGIRDMLPSDSYLVNIDVVQEGMQAIIPTSVATMDMTWSQKMRRLEAGRVFEKRNSALYYMYPDGDVDNLSESGDDSEDITQRLKWVSCKNQFFSAVLMSRGNFAAAELSSSELKDNPDFIKQ

Secondary structure (DSSP, 8-state):
------S-EEEEEEE--TT-SPPEEEEEEESGGGTS-TT-----------EE--SS-HHHHHHT-EEEEE-TTS-EEE--SSS-EEEEE-S-EEEEEEE-SS-EEEEEEEEEES-EEEEE-B-TT-SSEEE-

pLDDT: mean 90.75, std 11.46, range [32.72, 98.38]

Foldseek 3Di:
DDDDPPQKDWDWDWDDDDPDPDIDIDIDIDNCCVPDPPVPPDDDDDDDDFAWDPDPDLVVQLQQWWKKWAAPVGDIDTFDSDAKGKDWFQDKTQWIWGDTNPDIDIDGDPPTHRIDIDIKHAPPPDPTTGID

Radius of gyration: 18.8 Å; chains: 1; bounding box: 38×36×63 Å